Protein AF-A0A8H5DC99-F1 (afdb_monomer_lite)

Radius of gyration: 23.33 Å; chains: 1; bounding box: 38×25×88 Å

pLDDT: mean 70.54, std 20.9, range [32.28, 95.5]

Sequence (132 aa):
MADTEARRDQSKIQHGKSFYNVYEDYLVRIRQITKRNFSDNNLRVQKGDLQKANITSVPLNDEEGGYLATLDVFHTLHCINKVRKSYYSDYYHDPNPIADQQAHFDHCIDLLRQVIMCHGDVSLHTAEIGTL

Foldseek 3Di:
DDDDPDDPPPPVVVVVVVLVVCVVVLVVLLVVLVPDPLVVQKDFAAPVVCVVVVHDADWDPDPVIGGIWGFVLSVQSVVLNVVVCVVCVCVVPNDDPCPVCPSVSSVVSSVVNVVSVVVPGRDIGHDDPPPD

Secondary structure (DSSP, 8-state):
---------GGGGHHHHHHHHHHHHHHHHHHHHHSS-GGGGEEEE-HHHHHHTT---PBP-STT--EEEEEHHHHHHHHHHHHHHHHTHHHHHS--S-TTTHHHHHHHHHHHHHHHHHS---SEEEPP----

Structure (mmCIF, N/CA/C/O backbone):
data_AF-A0A8H5DC99-F1
#
_entry.id   AF-A0A8H5DC99-F1
#
loop_
_atom_site.group_PDB
_atom_site.id
_atom_site.type_symbol
_atom_site.label_atom_id
_atom_site.label_alt_id
_atom_site.label_comp_id
_atom_site.label_asym_id
_atom_site.label_entity_id
_atom_site.label_seq_id
_atom_site.pdbx_PDB_ins_code
_atom_site.Cartn_x
_atom_site.Cartn_y
_atom_site.Cartn_z
_atom_site.occupancy
_atom_site.B_iso_or_equiv
_atom_site.auth_seq_id
_atom_site.auth_comp_id
_atom_site.auth_asym_id
_atom_site.auth_atom_id
_atom_site.pdbx_PDB_model_num
ATOM 1 N N . MET A 1 1 ? 22.892 -5.587 -66.435 1.00 36.19 1 MET A N 1
ATOM 2 C CA . MET A 1 1 ? 23.408 -5.013 -65.176 1.00 36.19 1 MET A CA 1
ATOM 3 C C . MET A 1 1 ? 22.368 -3.987 -64.736 1.00 36.19 1 MET A C 1
ATOM 5 O O . MET A 1 1 ? 22.292 -2.965 -65.392 1.00 36.19 1 MET A O 1
ATOM 9 N N . ALA A 1 2 ? 21.378 -4.249 -63.870 1.00 32.28 2 ALA A N 1
ATOM 10 C CA . ALA A 1 2 ? 21.438 -4.814 -62.509 1.00 32.28 2 ALA A CA 1
ATOM 11 C C . ALA A 1 2 ? 22.631 -4.197 -61.746 1.00 32.28 2 ALA A C 1
ATOM 13 O O . ALA A 1 2 ? 23.750 -4.360 -62.215 1.00 32.28 2 ALA A O 1
ATOM 14 N N . ASP A 1 3 ? 22.497 -3.453 -60.646 1.00 32.34 3 ASP A N 1
ATOM 15 C CA . ASP A 1 3 ? 21.536 -3.635 -59.561 1.00 32.34 3 ASP A CA 1
ATOM 16 C C . ASP A 1 3 ? 21.465 -2.394 -58.634 1.00 32.34 3 ASP A C 1
ATOM 18 O O . ASP A 1 3 ? 22.466 -1.724 -58.391 1.00 32.34 3 ASP A O 1
ATOM 22 N N . THR A 1 4 ? 20.263 -2.141 -58.114 1.00 36.62 4 THR A N 1
ATOM 23 C CA . THR A 1 4 ? 19.929 -1.586 -56.783 1.00 36.62 4 THR A CA 1
ATOM 24 C C . THR A 1 4 ? 20.736 -0.426 -56.168 1.00 36.62 4 THR A C 1
ATOM 26 O O . THR A 1 4 ? 21.538 -0.626 -55.255 1.00 36.62 4 THR A O 1
ATOM 29 N N . GLU A 1 5 ? 20.319 0.816 -56.439 1.00 37.50 5 GLU A N 1
ATOM 30 C CA . GLU A 1 5 ? 20.206 1.810 -55.359 1.00 37.50 5 GLU A CA 1
ATOM 31 C C . GLU A 1 5 ? 18.965 1.452 -54.539 1.00 37.50 5 GLU A C 1
ATOM 33 O O . GLU A 1 5 ? 17.831 1.853 -54.816 1.00 37.50 5 GLU A O 1
ATOM 38 N N . ALA A 1 6 ? 19.186 0.581 -53.556 1.00 38.81 6 ALA A N 1
ATOM 39 C CA . ALA A 1 6 ? 18.186 0.202 -52.584 1.00 38.81 6 ALA A CA 1
ATOM 40 C C . ALA A 1 6 ? 17.640 1.466 -51.907 1.00 38.81 6 ALA A C 1
ATOM 42 O O . ALA A 1 6 ? 18.326 2.127 -51.122 1.00 38.81 6 ALA A O 1
ATOM 43 N N . ARG A 1 7 ? 16.369 1.764 -52.208 1.00 42.09 7 ARG A N 1
ATOM 44 C CA . ARG A 1 7 ? 15.436 2.459 -51.319 1.00 42.09 7 ARG A CA 1
ATOM 45 C C . ARG A 1 7 ? 15.809 2.113 -49.879 1.00 42.09 7 ARG A C 1
ATOM 47 O O . ARG A 1 7 ? 15.580 0.986 -49.442 1.00 42.09 7 ARG A O 1
ATOM 54 N N . ARG A 1 8 ? 16.390 3.068 -49.146 1.00 41.41 8 ARG A N 1
ATOM 55 C CA . ARG A 1 8 ? 16.463 2.974 -47.688 1.00 41.41 8 ARG A CA 1
ATOM 56 C C . ARG A 1 8 ? 15.031 2.969 -47.194 1.00 41.41 8 ARG A C 1
ATOM 58 O O . ARG A 1 8 ? 14.357 3.994 -47.163 1.00 41.41 8 ARG A O 1
ATOM 65 N N . ASP A 1 9 ? 14.590 1.759 -46.918 1.00 45.06 9 ASP A N 1
ATOM 66 C CA . ASP A 1 9 ? 13.320 1.395 -46.347 1.00 45.06 9 ASP A CA 1
ATOM 67 C C . ASP A 1 9 ? 12.993 2.298 -45.146 1.00 45.06 9 ASP A C 1
ATOM 69 O O . ASP A 1 9 ? 13.576 2.187 -44.064 1.00 45.06 9 ASP A O 1
ATOM 73 N N . GLN A 1 10 ? 12.065 3.233 -45.361 1.00 44.53 10 GLN A N 1
ATOM 74 C CA . GLN A 1 10 ? 11.546 4.123 -44.325 1.00 44.53 10 GLN A CA 1
ATOM 75 C C . GLN A 1 10 ? 10.737 3.360 -43.254 1.00 44.53 10 GLN A C 1
ATOM 77 O O . GLN A 1 10 ? 10.386 3.958 -42.236 1.00 44.53 10 GLN A O 1
ATOM 82 N N . SER A 1 11 ? 10.500 2.047 -43.407 1.00 35.03 11 SER A N 1
ATOM 83 C CA . SER A 1 11 ? 9.803 1.223 -42.408 1.00 35.03 11 SER A CA 1
ATOM 84 C C . SER A 1 11 ? 10.576 1.086 -41.086 1.00 35.03 11 SER A C 1
ATOM 86 O O . SER A 1 11 ? 9.974 0.897 -40.024 1.00 35.03 11 SER A O 1
ATOM 88 N N . LYS A 1 12 ? 11.907 1.264 -41.097 1.00 36.06 12 LYS A N 1
ATOM 89 C CA . LYS A 1 12 ? 12.732 1.129 -39.882 1.00 36.06 12 LYS A CA 1
ATOM 90 C C . LYS A 1 12 ? 12.779 2.383 -39.005 1.00 36.06 12 LYS A C 1
ATOM 92 O O . LYS A 1 12 ? 13.194 2.295 -37.856 1.00 36.06 12 LYS A O 1
ATOM 97 N N . ILE A 1 13 ? 12.298 3.533 -39.489 1.00 40.34 13 ILE A N 1
ATOM 98 C CA . ILE A 1 13 ? 12.251 4.789 -38.707 1.00 40.34 13 ILE A CA 1
ATOM 99 C C . ILE A 1 13 ? 10.901 4.945 -37.977 1.00 40.34 13 ILE A C 1
ATOM 101 O O . ILE A 1 13 ? 10.739 5.801 -37.108 1.00 40.34 13 ILE A O 1
ATOM 105 N N . GLN A 1 14 ? 9.919 4.088 -38.270 1.00 37.91 14 GLN A N 1
ATOM 106 C CA . GLN A 1 14 ? 8.589 4.180 -37.664 1.00 37.91 14 GLN A CA 1
ATOM 107 C C . GLN A 1 14 ? 8.502 3.526 -36.273 1.00 37.91 14 GLN A C 1
ATOM 109 O O . GLN A 1 14 ? 7.639 3.891 -35.478 1.00 37.91 14 GLN A O 1
ATOM 114 N N . HIS A 1 15 ? 9.449 2.648 -35.928 1.00 38.72 15 HIS A N 1
ATOM 115 C CA . HIS A 1 15 ? 9.492 1.987 -34.618 1.00 38.72 15 HIS A CA 1
ATOM 116 C C . HIS A 1 15 ? 10.057 2.890 -33.501 1.00 38.72 15 HIS A C 1
ATOM 118 O O . HIS A 1 15 ? 9.661 2.758 -32.348 1.00 38.72 15 HIS A O 1
ATOM 124 N N . GLY A 1 16 ? 10.912 3.869 -33.831 1.00 36.62 16 GLY A N 1
ATOM 125 C CA . GLY A 1 16 ? 11.490 4.803 -32.849 1.00 36.62 16 GLY A CA 1
ATOM 126 C C . GLY A 1 16 ? 10.589 5.991 -32.481 1.00 36.62 16 GLY A C 1
ATOM 127 O O . GLY A 1 16 ? 10.693 6.532 -31.385 1.00 36.62 16 GLY A O 1
ATOM 128 N N . LYS A 1 17 ? 9.663 6.385 -33.367 1.00 35.72 17 LYS A N 1
ATOM 129 C CA . LYS A 1 17 ? 8.721 7.496 -33.113 1.00 35.72 17 LYS A CA 1
ATOM 130 C C . LYS A 1 17 ? 7.496 7.074 -32.299 1.00 35.72 17 LYS A C 1
ATOM 132 O O . LYS A 1 17 ? 6.912 7.901 -31.608 1.00 35.72 17 LYS A O 1
ATOM 137 N N . SER A 1 18 ? 7.125 5.793 -32.348 1.00 42.94 18 SER A N 1
ATOM 138 C CA . SER A 1 18 ? 6.103 5.236 -31.456 1.00 42.94 18 SER A CA 1
ATOM 139 C C . SER A 1 18 ? 6.611 5.181 -30.012 1.00 42.94 18 SER A C 1
ATOM 141 O O . SER A 1 18 ? 5.893 5.589 -29.107 1.00 42.94 18 SER A O 1
ATOM 143 N N . PHE A 1 19 ? 7.875 4.797 -29.809 1.00 41.38 19 PHE A N 1
ATOM 144 C CA . PHE A 1 19 ? 8.483 4.684 -28.482 1.00 41.38 19 PHE A CA 1
ATOM 145 C C . PHE A 1 19 ? 8.531 6.023 -27.724 1.00 41.38 19 PHE A C 1
ATOM 147 O O . PHE A 1 19 ? 8.188 6.064 -26.549 1.00 41.38 19 PHE A O 1
ATOM 154 N N . TYR A 1 20 ? 8.862 7.130 -28.404 1.00 36.09 20 TYR A N 1
ATOM 155 C CA . TYR A 1 20 ? 8.891 8.474 -27.801 1.00 36.09 20 TYR A CA 1
ATOM 156 C C . TYR A 1 20 ? 7.500 8.981 -27.380 1.00 36.09 20 TYR A C 1
ATOM 158 O O . TYR A 1 20 ? 7.353 9.582 -26.320 1.00 36.09 20 TYR A O 1
ATOM 166 N N . ASN A 1 21 ? 6.464 8.694 -28.175 1.00 40.38 21 ASN A N 1
ATOM 167 C CA . ASN A 1 21 ? 5.084 9.062 -27.839 1.00 40.38 21 ASN A CA 1
ATOM 168 C C . ASN A 1 21 ? 4.517 8.207 -26.697 1.00 40.38 21 ASN A C 1
ATOM 170 O O . ASN A 1 21 ? 3.746 8.711 -25.885 1.00 40.38 21 ASN A O 1
ATOM 174 N N . VAL A 1 22 ? 4.925 6.934 -26.606 1.00 48.88 22 VAL A N 1
ATOM 175 C CA . VAL A 1 22 ? 4.635 6.095 -25.437 1.00 48.88 22 VAL A CA 1
ATOM 176 C C . VAL A 1 22 ? 5.348 6.660 -24.214 1.00 48.88 22 VAL A C 1
ATOM 178 O O . VAL A 1 22 ? 4.709 6.769 -23.182 1.00 48.88 22 VAL A O 1
ATOM 181 N N . TYR A 1 23 ? 6.609 7.090 -24.328 1.00 47.00 23 TYR A N 1
ATOM 182 C CA . TYR A 1 23 ? 7.388 7.646 -23.215 1.00 47.00 23 TYR A CA 1
ATOM 183 C C . TYR A 1 23 ? 6.766 8.913 -22.606 1.00 47.00 23 TYR A C 1
ATOM 185 O O . TYR A 1 23 ? 6.680 9.040 -21.388 1.00 47.00 23 TYR A O 1
ATOM 193 N N . GLU A 1 24 ? 6.278 9.840 -23.430 1.00 46.03 24 GLU A N 1
ATOM 194 C CA . GLU A 1 24 ? 5.614 11.057 -22.940 1.00 46.03 24 GLU A CA 1
ATOM 195 C C . GLU A 1 24 ? 4.262 10.759 -22.273 1.00 46.03 24 GLU A C 1
ATOM 197 O O . GLU A 1 24 ? 3.979 11.241 -21.174 1.00 46.03 24 GLU A O 1
ATOM 202 N N . ASP A 1 25 ? 3.441 9.894 -22.875 1.00 53.06 25 ASP A N 1
ATOM 203 C CA . ASP A 1 25 ? 2.163 9.461 -22.291 1.00 53.06 25 ASP A CA 1
ATOM 204 C C . ASP A 1 25 ? 2.373 8.633 -21.004 1.00 53.06 25 ASP A C 1
ATOM 206 O O . ASP A 1 25 ? 1.598 8.676 -20.045 1.00 53.06 25 ASP A O 1
ATOM 210 N N . TYR A 1 26 ? 3.494 7.925 -20.947 1.00 53.56 26 TYR A N 1
ATOM 211 C CA . TYR A 1 26 ? 3.971 7.147 -19.819 1.00 53.56 26 TYR A CA 1
ATOM 212 C C . TYR A 1 26 ? 4.412 8.035 -18.639 1.00 53.56 26 TYR A C 1
ATOM 214 O O . TYR A 1 26 ? 3.968 7.836 -17.502 1.00 53.56 26 TYR A O 1
ATOM 222 N N . LEU A 1 27 ? 5.191 9.091 -18.897 1.00 53.34 27 LEU A N 1
ATOM 223 C CA . LEU A 1 27 ? 5.571 10.086 -17.887 1.00 53.34 27 LEU A CA 1
ATOM 224 C C . LEU A 1 27 ? 4.339 10.801 -17.304 1.00 53.34 27 LEU A C 1
ATOM 226 O O . LEU A 1 27 ? 4.294 11.100 -16.106 1.00 53.34 27 LEU A O 1
ATOM 230 N N . VAL A 1 28 ? 3.299 11.032 -18.114 1.00 56.22 28 VAL A N 1
ATOM 231 C CA . VAL A 1 28 ? 2.011 11.583 -17.656 1.00 56.22 28 VAL A CA 1
ATOM 232 C C . VAL A 1 28 ? 1.278 10.625 -16.702 1.00 56.22 28 VAL A C 1
ATOM 234 O O . VAL A 1 28 ? 0.680 11.088 -15.725 1.00 56.22 28 VAL A O 1
ATOM 237 N N . ARG A 1 29 ? 1.358 9.304 -16.911 1.00 60.38 29 ARG A N 1
ATOM 238 C CA . ARG A 1 29 ? 0.753 8.287 -16.024 1.00 60.38 29 ARG A CA 1
ATOM 239 C C . ARG A 1 29 ? 1.528 8.098 -14.725 1.00 60.38 29 ARG A C 1
ATOM 241 O O . ARG A 1 29 ? 0.909 8.082 -13.662 1.00 60.38 29 ARG A O 1
ATOM 248 N N . ILE A 1 30 ? 2.863 8.084 -14.762 1.00 55.28 30 ILE A N 1
ATOM 249 C CA . ILE A 1 30 ? 3.678 8.115 -13.535 1.00 55.28 30 ILE A CA 1
ATOM 250 C C . ILE A 1 30 ? 3.317 9.331 -12.675 1.00 55.28 30 ILE A C 1
ATOM 252 O O . ILE A 1 30 ? 3.212 9.213 -11.451 1.00 55.28 30 ILE A O 1
ATOM 256 N N . ARG A 1 31 ? 3.069 10.500 -13.288 1.00 53.78 31 ARG A N 1
ATOM 257 C CA . ARG A 1 31 ? 2.641 11.698 -12.545 1.00 53.78 31 ARG A CA 1
ATOM 258 C C . ARG A 1 31 ? 1.329 11.498 -11.777 1.00 53.78 31 ARG A C 1
ATOM 260 O O . ARG A 1 31 ? 1.089 12.214 -10.805 1.00 53.78 31 ARG A O 1
ATOM 267 N N . GLN A 1 32 ? 0.476 10.542 -12.152 1.00 57.41 32 GLN A N 1
ATOM 268 C CA . GLN A 1 32 ? -0.725 10.221 -11.372 1.00 57.41 32 GLN A CA 1
ATOM 269 C C . GLN A 1 32 ? -0.370 9.595 -10.016 1.00 57.41 32 GLN A C 1
ATOM 271 O O . GLN A 1 32 ? -1.023 9.919 -9.026 1.00 57.41 32 GLN A O 1
ATOM 276 N N . ILE A 1 33 ? 0.710 8.803 -9.936 1.00 59.00 33 ILE A N 1
ATOM 277 C CA . ILE A 1 33 ? 1.266 8.330 -8.654 1.00 59.00 33 ILE A CA 1
ATOM 278 C C . ILE A 1 33 ? 1.762 9.521 -7.824 1.00 59.00 33 ILE A C 1
ATOM 280 O O . ILE A 1 33 ? 1.614 9.551 -6.607 1.00 59.00 33 ILE A O 1
ATOM 284 N N . THR A 1 34 ? 2.365 10.527 -8.464 1.00 53.38 34 THR A N 1
ATOM 285 C CA . THR A 1 34 ? 3.045 11.620 -7.751 1.00 53.38 34 THR A CA 1
ATOM 286 C C . THR A 1 34 ? 2.127 12.733 -7.263 1.00 53.38 34 THR A C 1
ATOM 288 O O . THR A 1 34 ? 2.539 13.496 -6.395 1.00 53.38 34 THR A O 1
ATOM 291 N N . LYS A 1 35 ? 0.925 12.875 -7.837 1.00 56.38 35 LYS A N 1
ATOM 292 C CA . LYS A 1 35 ? -0.005 13.971 -7.515 1.00 56.38 35 LYS A CA 1
ATOM 293 C C . LYS A 1 35 ? -0.846 13.730 -6.263 1.00 56.38 35 LYS A C 1
ATOM 295 O O . LYS A 1 35 ? -1.430 14.683 -5.759 1.00 56.38 35 LYS A O 1
ATOM 300 N N . ARG A 1 36 ? -0.941 12.489 -5.778 1.00 58.53 36 ARG A N 1
ATOM 301 C CA . ARG A 1 36 ? -1.715 12.172 -4.575 1.00 58.53 36 ARG A CA 1
ATOM 302 C C . ARG A 1 36 ? -0.800 12.109 -3.365 1.00 58.53 36 ARG A C 1
ATOM 304 O O . ARG A 1 36 ? 0.186 11.373 -3.355 1.00 58.53 36 ARG A O 1
ATOM 311 N N . ASN A 1 37 ? -1.144 12.886 -2.346 1.00 58.50 37 ASN A N 1
ATOM 312 C CA . ASN A 1 37 ? -0.532 12.745 -1.046 1.00 58.50 37 ASN A CA 1
ATOM 313 C C . ASN A 1 37 ? -1.155 11.517 -0.375 1.00 58.50 37 ASN A C 1
ATOM 315 O O . ASN A 1 37 ? -2.305 11.536 0.049 1.00 58.50 37 ASN A O 1
ATOM 319 N N . PHE A 1 38 ? -0.430 10.398 -0.364 1.00 61.03 38 PHE A N 1
ATOM 320 C CA . PHE A 1 38 ? -0.980 9.141 0.151 1.00 61.03 38 PHE A CA 1
ATOM 321 C C . PHE A 1 38 ? -1.309 9.196 1.651 1.00 61.03 38 PHE A C 1
ATOM 323 O O . PHE A 1 38 ? -2.112 8.384 2.100 1.00 61.03 38 PHE A O 1
ATOM 330 N N . SER A 1 39 ? -0.779 10.184 2.387 1.00 58.06 39 SER A N 1
ATOM 331 C CA . SER A 1 39 ? -1.161 10.471 3.777 1.00 58.06 39 SER A CA 1
ATOM 332 C C . SER A 1 39 ? -2.621 10.895 3.950 1.00 58.06 39 SER A C 1
ATOM 334 O O . SER A 1 39 ? -3.121 10.883 5.068 1.00 58.06 39 SER A O 1
ATOM 336 N N . ASP A 1 40 ? -3.311 11.259 2.869 1.00 68.75 40 ASP A N 1
ATOM 337 C CA . ASP A 1 40 ? -4.704 11.710 2.925 1.00 68.75 40 ASP A CA 1
ATOM 338 C C . ASP A 1 40 ? -5.692 10.525 2.993 1.00 68.75 40 ASP A C 1
ATOM 340 O O . ASP A 1 40 ? -6.896 10.731 3.100 1.00 68.75 40 ASP A O 1
ATOM 344 N N . ASN A 1 41 ? -5.199 9.277 2.953 1.00 79.56 41 ASN A N 1
ATOM 345 C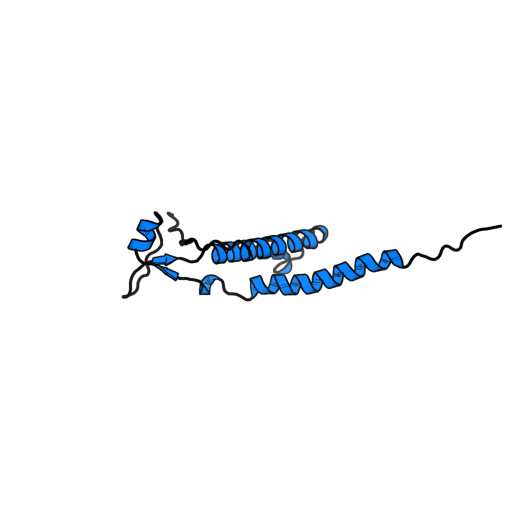 CA . ASN A 1 41 ? -6.011 8.052 3.034 1.00 79.56 41 ASN A CA 1
ATOM 346 C C . ASN A 1 41 ? -5.930 7.375 4.411 1.00 79.56 41 ASN A C 1
ATOM 348 O O . ASN A 1 41 ? -6.072 6.153 4.529 1.00 79.56 41 ASN A O 1
ATOM 352 N N . ASN A 1 42 ? -5.645 8.159 5.447 1.00 86.06 42 ASN A N 1
ATOM 353 C CA . ASN A 1 42 ? -5.634 7.681 6.819 1.00 86.06 42 ASN A CA 1
ATOM 354 C C . ASN A 1 42 ? -7.069 7.465 7.315 1.00 86.06 42 ASN A C 1
ATOM 356 O O . ASN A 1 42 ? -7.954 8.294 7.115 1.00 86.06 42 ASN A O 1
ATOM 360 N N . LEU A 1 43 ? -7.277 6.342 7.987 1.00 89.81 43 LEU A N 1
ATOM 361 C CA . LEU A 1 43 ? -8.527 5.910 8.587 1.00 89.81 43 LEU A CA 1
ATOM 362 C C . LEU A 1 43 ? -8.366 5.875 10.107 1.00 89.81 43 LEU A C 1
ATOM 364 O O . LEU A 1 43 ? -7.375 5.352 10.620 1.00 89.81 43 LEU A O 1
ATOM 368 N N . ARG A 1 44 ? -9.370 6.387 10.825 1.00 92.12 44 ARG A N 1
ATOM 369 C CA . ARG A 1 44 ? -9.553 6.098 12.251 1.00 92.12 44 ARG A CA 1
ATOM 370 C C . ARG A 1 44 ? -10.283 4.765 12.371 1.00 92.12 44 ARG A C 1
ATOM 372 O O . ARG A 1 44 ? -11.390 4.625 11.856 1.00 92.12 44 ARG A O 1
ATOM 379 N N . VAL A 1 45 ? -9.680 3.805 13.063 1.00 93.31 45 VAL A N 1
ATOM 380 C CA . VAL A 1 45 ? -10.270 2.486 13.324 1.00 93.31 45 VAL A CA 1
ATOM 381 C C . VAL A 1 45 ? -10.410 2.241 14.819 1.00 93.31 45 VAL A C 1
ATOM 383 O O . VAL A 1 45 ? -9.583 2.679 15.621 1.00 93.31 45 VAL A O 1
ATOM 386 N N . GLN A 1 46 ? -11.473 1.540 15.209 1.00 94.44 46 GLN A N 1
ATOM 387 C CA . GLN A 1 46 ? -11.729 1.250 16.613 1.00 94.44 46 GLN A CA 1
ATOM 388 C C . GLN A 1 46 ? -10.986 0.000 17.072 1.00 94.44 46 GLN A C 1
ATOM 390 O O . GLN A 1 46 ? -10.708 -0.916 16.296 1.00 94.44 46 GLN A O 1
ATOM 395 N N . LYS A 1 47 ? -10.719 -0.075 18.382 1.00 92.38 47 LYS A N 1
ATOM 396 C CA . LYS A 1 47 ? -10.037 -1.222 19.003 1.00 92.38 47 LYS A CA 1
ATOM 397 C C . LYS A 1 47 ? -10.682 -2.560 18.638 1.00 92.38 47 LYS A C 1
ATOM 399 O O . LYS A 1 47 ? -9.981 -3.533 18.386 1.00 92.38 47 LYS A O 1
ATOM 404 N N . GLY A 1 48 ? -12.016 -2.600 18.614 1.00 94.31 48 GLY A N 1
ATOM 405 C CA . GLY A 1 48 ? -12.770 -3.810 18.295 1.00 94.31 48 GLY A CA 1
ATOM 406 C C . GLY A 1 48 ? -12.540 -4.307 16.867 1.00 94.31 48 GLY A C 1
ATOM 407 O O . GLY A 1 48 ? -12.539 -5.513 16.646 1.00 94.31 48 GLY A O 1
ATOM 408 N N . ASP A 1 49 ? -12.300 -3.412 15.908 1.00 93.19 49 ASP A N 1
ATOM 409 C CA . ASP A 1 49 ? -12.054 -3.793 14.513 1.00 93.19 49 ASP A CA 1
ATOM 410 C C . ASP A 1 49 ? -10.637 -4.339 14.331 1.00 93.19 49 ASP A C 1
ATOM 412 O O . ASP A 1 49 ? -10.455 -5.379 13.700 1.00 93.19 49 ASP A O 1
ATOM 416 N N . LEU A 1 50 ? -9.653 -3.723 14.995 1.00 92.44 50 LEU A N 1
ATOM 417 C CA . LEU A 1 50 ? -8.286 -4.246 15.063 1.00 92.44 50 LEU A CA 1
ATOM 418 C C . LEU A 1 50 ? -8.236 -5.644 15.696 1.00 92.44 50 LEU A C 1
ATOM 420 O O . LEU A 1 50 ? -7.560 -6.535 15.188 1.00 92.44 50 LEU A O 1
ATOM 424 N N . GLN A 1 51 ? -9.004 -5.864 16.767 1.00 93.50 51 GLN A N 1
ATOM 425 C CA . GLN A 1 51 ? -9.102 -7.168 17.429 1.00 93.50 51 GLN A CA 1
ATOM 426 C C . GLN A 1 51 ? -9.711 -8.242 16.523 1.00 93.50 51 GLN A C 1
ATOM 428 O O . GLN A 1 51 ? -9.202 -9.358 16.485 1.00 93.50 51 GLN A O 1
ATOM 433 N N . LYS A 1 52 ? -10.768 -7.915 15.767 1.00 94.19 52 LYS A N 1
ATOM 434 C CA . LYS A 1 52 ? -11.370 -8.844 14.792 1.00 94.19 52 LYS A CA 1
ATOM 435 C C . LYS A 1 52 ? -10.393 -9.223 13.680 1.00 94.19 52 LYS A C 1
ATOM 437 O O . LYS A 1 52 ? -10.417 -10.359 13.222 1.00 94.19 52 LYS A O 1
ATOM 442 N N . ALA A 1 53 ? -9.555 -8.279 13.260 1.00 89.31 53 ALA A N 1
ATOM 443 C CA . ALA A 1 53 ? -8.531 -8.489 12.243 1.00 89.31 53 ALA A CA 1
ATOM 444 C C . ALA A 1 53 ? -7.20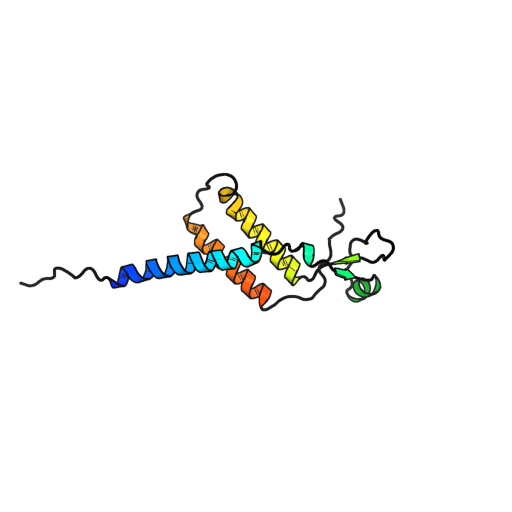6 -9.045 12.807 1.00 89.31 53 ALA A C 1
ATOM 446 O O . ALA A 1 53 ? -6.294 -9.321 12.036 1.00 89.31 53 ALA A O 1
ATOM 447 N N . ASN A 1 54 ? -7.101 -9.245 14.128 1.00 93.12 54 ASN A N 1
ATOM 448 C CA . ASN A 1 54 ? -5.892 -9.698 14.823 1.00 93.12 54 ASN A CA 1
ATOM 449 C C . ASN A 1 54 ? -4.632 -8.868 14.486 1.00 93.12 54 ASN A C 1
ATOM 451 O O . ASN A 1 54 ? -3.549 -9.411 14.273 1.00 93.12 54 ASN A O 1
ATOM 455 N N . ILE A 1 55 ? -4.788 -7.545 14.438 1.00 91.00 55 ILE A N 1
ATOM 456 C CA . ILE A 1 55 ? -3.722 -6.573 14.153 1.00 91.00 55 ILE A CA 1
ATOM 457 C C . ILE A 1 55 ? -3.670 -5.503 15.248 1.00 91.00 55 ILE A C 1
ATOM 459 O O . ILE A 1 55 ? -4.612 -5.329 16.023 1.00 91.00 55 ILE A O 1
ATOM 463 N N . THR A 1 56 ? -2.560 -4.773 15.329 1.00 91.00 56 THR A N 1
ATOM 464 C CA . THR A 1 56 ? -2.363 -3.661 16.269 1.00 91.00 56 THR A CA 1
ATOM 465 C C . THR A 1 56 ? -1.982 -2.400 15.512 1.00 91.00 56 THR A C 1
ATOM 467 O O . THR A 1 56 ? -1.535 -2.463 14.374 1.00 91.00 56 THR A O 1
ATOM 470 N N . SER A 1 57 ? -2.176 -1.236 16.130 1.00 90.56 57 SER A N 1
ATOM 471 C CA . SER A 1 57 ? -1.735 0.022 15.538 1.00 90.56 57 SER A CA 1
ATOM 472 C C . SER A 1 57 ? -1.454 1.085 16.595 1.00 90.56 57 SER A C 1
ATOM 474 O O . SER A 1 57 ? -1.732 0.893 17.782 1.00 90.56 57 SER A O 1
ATOM 476 N N . VAL A 1 58 ? -0.921 2.219 16.149 1.00 90.25 58 VAL A N 1
ATOM 477 C CA . VAL A 1 58 ? -0.680 3.416 16.954 1.00 90.25 58 VAL A CA 1
ATOM 478 C C . VAL A 1 58 ? -2.022 4.042 17.374 1.00 90.25 58 VAL A C 1
ATOM 480 O O . VAL A 1 58 ? -2.874 4.282 16.508 1.00 90.25 58 VAL A O 1
ATOM 483 N N . PRO A 1 59 ? -2.242 4.308 18.677 1.00 91.56 59 PRO A N 1
ATOM 484 C CA . PRO A 1 59 ? -3.435 5.004 19.143 1.00 91.56 59 PRO A CA 1
ATOM 485 C C . PRO A 1 59 ? -3.407 6.483 18.741 1.00 91.56 59 PRO A C 1
ATOM 487 O O . PRO A 1 59 ? -2.351 7.114 18.695 1.00 91.56 59 PRO A O 1
ATOM 490 N N . LEU A 1 60 ? -4.582 7.043 18.474 1.00 89.56 60 LEU A N 1
ATOM 491 C CA . LEU A 1 60 ? -4.759 8.472 18.240 1.00 89.56 60 LEU A CA 1
ATOM 492 C C . LEU A 1 60 ? -4.932 9.184 19.587 1.00 89.56 60 LEU A C 1
ATOM 494 O O . LEU A 1 60 ? -5.741 8.773 20.417 1.00 89.56 60 LEU A O 1
ATOM 498 N N . ASN A 1 61 ? -4.148 10.241 19.804 1.00 87.00 61 ASN A N 1
ATOM 499 C CA . ASN A 1 61 ? -4.097 10.990 21.063 1.00 87.00 61 ASN A CA 1
ATOM 500 C C . ASN A 1 61 ? -5.057 12.190 21.049 1.00 87.00 61 ASN A C 1
ATOM 502 O O . ASN A 1 61 ? -4.642 13.328 21.261 1.00 87.00 61 ASN A O 1
ATOM 506 N N . ASP A 1 62 ? -6.331 11.940 20.769 1.00 88.50 62 ASP A N 1
ATOM 507 C CA . ASP A 1 62 ? -7.401 12.937 20.824 1.00 88.50 62 ASP A CA 1
ATOM 508 C C . ASP A 1 62 ? -8.579 12.443 21.677 1.00 88.50 62 ASP A C 1
ATOM 510 O O . ASP A 1 62 ? -8.598 11.304 22.145 1.00 88.50 62 ASP A O 1
ATOM 514 N N . GLU A 1 63 ? -9.555 13.321 21.917 1.00 90.06 63 GLU A N 1
ATOM 515 C CA . GLU A 1 63 ? -10.732 13.022 22.747 1.00 90.06 63 GLU A CA 1
ATOM 516 C C . GLU A 1 63 ? -11.617 11.913 22.154 1.00 90.06 63 GLU A C 1
ATOM 518 O O . GLU A 1 63 ? -12.365 11.257 22.879 1.00 90.06 63 GLU A O 1
ATOM 523 N N . GLU A 1 64 ? -11.518 11.681 20.844 1.00 88.75 64 GLU A N 1
ATOM 524 C CA . GLU A 1 64 ? -12.290 10.669 20.119 1.00 88.75 64 GLU A CA 1
ATOM 525 C C . GLU A 1 64 ? -11.678 9.263 20.245 1.00 88.75 64 GLU A C 1
ATOM 527 O O . GLU A 1 64 ? -12.388 8.262 20.104 1.00 88.75 64 GLU A O 1
ATOM 532 N N . GLY A 1 65 ? -10.374 9.171 20.532 1.00 90.38 65 GLY A N 1
ATOM 533 C CA . GLY A 1 65 ? -9.643 7.917 20.698 1.00 90.38 65 GLY A CA 1
ATOM 534 C C . GLY A 1 65 ? -9.616 7.046 19.435 1.00 90.38 65 GLY A C 1
ATOM 535 O O . GLY A 1 65 ? -9.894 7.483 18.323 1.00 90.38 65 GLY A O 1
ATOM 536 N N . GLY A 1 66 ? -9.260 5.771 19.576 1.00 92.00 66 GLY A N 1
ATOM 537 C CA . GLY A 1 66 ? -9.109 4.863 18.433 1.00 92.00 66 GLY A CA 1
ATOM 538 C C . GLY A 1 66 ? -7.681 4.840 17.891 1.00 92.00 66 GLY A C 1
ATOM 539 O O . GLY A 1 66 ? -6.736 5.185 18.598 1.00 92.00 66 GLY A O 1
ATOM 540 N N . TYR A 1 67 ? -7.515 4.349 16.667 1.00 93.12 67 TYR A N 1
ATOM 541 C CA . TYR A 1 67 ? -6.216 3.950 16.131 1.00 93.12 67 TYR A CA 1
ATOM 542 C C . TYR A 1 67 ? -6.047 4.363 14.669 1.00 93.12 67 TYR A C 1
ATOM 544 O O . TYR A 1 67 ? -7.018 4.414 13.916 1.00 93.12 67 TYR A O 1
ATOM 552 N N . LEU A 1 68 ? -4.806 4.637 14.268 1.00 90.69 68 LEU A N 1
ATOM 553 C CA . LEU A 1 68 ? -4.461 5.009 12.897 1.00 90.69 68 LEU A CA 1
ATOM 554 C C . LEU A 1 68 ? -4.375 3.772 11.997 1.00 90.69 68 LEU A C 1
ATOM 556 O O . LEU A 1 68 ? -3.688 2.816 12.328 1.00 90.69 68 LEU A O 1
ATOM 560 N N . ALA A 1 69 ? -4.992 3.784 10.828 1.00 90.94 69 ALA A N 1
ATOM 561 C CA . ALA A 1 69 ? -4.768 2.778 9.790 1.00 90.94 69 ALA A CA 1
ATOM 562 C C . ALA A 1 69 ? -4.854 3.424 8.403 1.00 90.94 69 ALA A C 1
ATOM 564 O O . ALA A 1 69 ? -5.191 4.596 8.271 1.00 90.94 69 ALA A O 1
ATOM 565 N N . THR A 1 70 ? -4.566 2.670 7.354 1.00 90.31 70 THR A N 1
ATOM 566 C CA . THR A 1 70 ? -4.854 3.023 5.960 1.00 90.31 70 THR A CA 1
ATOM 567 C C . THR A 1 70 ? -5.277 1.764 5.204 1.00 90.31 70 THR A C 1
ATOM 569 O O . THR A 1 70 ? -5.147 0.664 5.736 1.00 90.31 70 THR A O 1
ATOM 572 N N . LEU A 1 71 ? -5.815 1.892 3.990 1.00 90.12 71 LEU A N 1
ATOM 573 C CA . LEU A 1 71 ? -6.043 0.707 3.156 1.00 90.12 71 LEU A CA 1
ATOM 574 C C . LEU A 1 71 ? -4.724 0.266 2.532 1.00 90.12 71 LEU A C 1
ATOM 576 O O . LEU A 1 71 ? -3.959 1.114 2.058 1.00 90.12 71 LEU A O 1
ATOM 580 N N . ASP A 1 72 ? -4.486 -1.043 2.482 1.00 91.38 72 ASP A N 1
ATOM 581 C CA . ASP A 1 72 ? -3.224 -1.575 1.969 1.00 91.38 72 ASP A CA 1
ATOM 582 C C . ASP A 1 72 ? -2.954 -1.125 0.529 1.00 91.38 72 ASP A C 1
ATOM 584 O O . ASP A 1 72 ? -1.861 -0.644 0.255 1.00 91.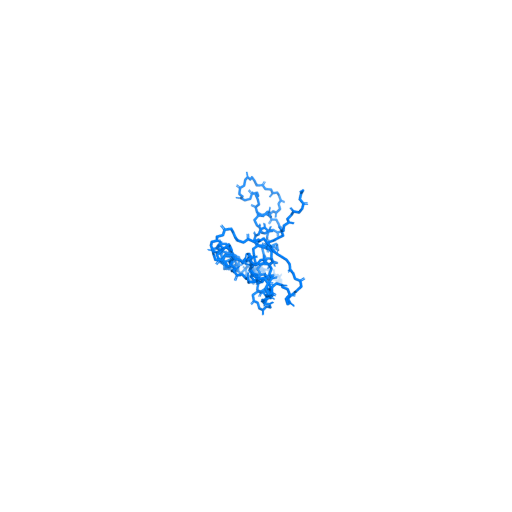38 72 ASP A O 1
ATOM 588 N N . VAL A 1 73 ? -3.972 -1.056 -0.341 1.00 90.69 73 VAL A N 1
ATOM 589 C CA . VAL A 1 73 ? -3.845 -0.485 -1.697 1.00 90.69 73 VAL A CA 1
ATOM 590 C C . VAL A 1 73 ? -3.178 0.898 -1.721 1.00 90.69 73 VAL A C 1
ATOM 592 O O . VAL A 1 73 ? -2.374 1.189 -2.610 1.00 90.69 73 VAL A O 1
ATOM 595 N N . PHE A 1 74 ? -3.465 1.770 -0.750 1.00 88.25 74 PHE A N 1
ATOM 596 C CA . PHE A 1 74 ? -2.845 3.093 -0.677 1.00 88.25 74 PHE A CA 1
ATOM 597 C C . PHE A 1 74 ? -1.423 3.030 -0.128 1.00 88.25 74 PHE A C 1
ATOM 599 O O . PHE A 1 74 ? -0.559 3.768 -0.610 1.00 88.25 74 PHE A O 1
ATOM 606 N N . HIS A 1 75 ? -1.156 2.134 0.823 1.00 89.12 75 HIS A N 1
ATOM 607 C CA . HIS A 1 75 ? 0.193 1.894 1.319 1.00 89.12 75 HIS A CA 1
ATOM 608 C C . HIS A 1 75 ? 1.098 1.289 0.233 1.00 89.12 75 HIS A C 1
ATOM 610 O O . HIS A 1 75 ? 2.199 1.789 -0.001 1.00 89.12 75 HIS A O 1
ATOM 616 N N . THR A 1 76 ? 0.627 0.297 -0.529 1.00 90.06 76 THR A N 1
ATOM 617 C CA . THR A 1 76 ? 1.384 -0.295 -1.641 1.00 90.06 76 THR A CA 1
ATOM 618 C C . THR A 1 76 ? 1.697 0.751 -2.716 1.00 90.06 76 THR A C 1
ATOM 620 O O . THR A 1 76 ? 2.832 0.836 -3.196 1.00 90.06 76 THR A O 1
ATOM 623 N N . LEU A 1 77 ? 0.723 1.606 -3.064 1.00 88.31 77 LEU A N 1
ATOM 624 C CA . LEU A 1 77 ? 0.930 2.715 -4.005 1.00 88.31 77 LEU A CA 1
ATOM 625 C C . LEU A 1 77 ? 1.921 3.768 -3.473 1.00 88.31 77 LEU A C 1
ATOM 627 O O . LEU A 1 77 ? 2.716 4.321 -4.241 1.00 88.31 77 LEU A O 1
ATOM 631 N N . HIS A 1 78 ? 1.918 4.037 -2.165 1.00 86.19 78 HIS A N 1
ATOM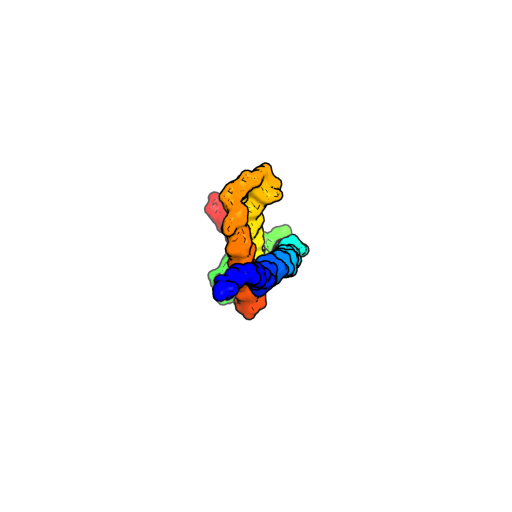 632 C CA . HIS A 1 78 ? 2.927 4.880 -1.526 1.00 86.19 78 HIS A CA 1
ATOM 633 C C . HIS A 1 78 ? 4.330 4.269 -1.655 1.00 86.19 78 HIS A C 1
ATOM 635 O O . HIS A 1 78 ? 5.268 4.958 -2.070 1.00 86.19 78 HIS A O 1
ATOM 641 N N . CYS A 1 79 ? 4.471 2.980 -1.342 1.00 85.88 79 CYS A N 1
ATOM 642 C CA . CYS A 1 79 ? 5.742 2.260 -1.366 1.00 85.88 79 CYS A CA 1
ATOM 643 C C . CYS A 1 79 ? 6.350 2.212 -2.767 1.00 85.88 79 CYS A C 1
ATOM 645 O O . CYS A 1 79 ? 7.519 2.560 -2.944 1.00 85.88 79 CYS A O 1
ATOM 647 N N . ILE A 1 80 ? 5.560 1.900 -3.796 1.00 88.06 80 ILE A N 1
ATOM 648 C CA . ILE A 1 80 ? 6.082 1.901 -5.166 1.00 88.06 80 ILE A CA 1
ATOM 649 C C . ILE A 1 80 ? 6.504 3.305 -5.631 1.00 88.06 80 ILE A C 1
ATOM 651 O O . ILE A 1 80 ? 7.497 3.456 -6.343 1.00 88.06 80 ILE A O 1
ATOM 655 N N . ASN A 1 81 ? 5.829 4.365 -5.169 1.00 82.69 81 ASN A N 1
ATOM 656 C CA . ASN A 1 81 ? 6.273 5.736 -5.428 1.00 82.69 81 ASN A CA 1
ATOM 657 C C . ASN A 1 81 ? 7.604 6.056 -4.733 1.00 82.69 81 ASN A C 1
ATOM 659 O O . ASN A 1 81 ? 8.408 6.809 -5.284 1.00 82.69 81 ASN A O 1
ATOM 663 N N . LYS A 1 82 ? 7.842 5.519 -3.528 1.00 80.75 82 LYS A N 1
ATOM 664 C CA . LYS A 1 82 ? 9.126 5.656 -2.825 1.00 80.75 82 LYS A CA 1
ATOM 665 C C . LYS A 1 82 ? 10.248 4.967 -3.599 1.00 80.75 82 LYS A C 1
ATOM 667 O O . LYS A 1 82 ? 11.253 5.624 -3.849 1.00 80.75 82 LYS A O 1
ATOM 672 N N . VAL A 1 83 ? 10.032 3.732 -4.059 1.00 83.81 83 VAL A N 1
ATOM 673 C CA . VAL A 1 83 ? 10.984 2.987 -4.909 1.00 83.81 83 VAL A CA 1
ATOM 674 C C . VAL A 1 83 ? 11.287 3.746 -6.200 1.00 83.81 83 VAL A C 1
ATOM 676 O O . VAL A 1 83 ? 12.444 3.918 -6.580 1.00 83.81 83 VAL A O 1
ATOM 679 N N . ARG A 1 84 ? 10.251 4.282 -6.854 1.00 83.06 84 ARG A N 1
ATOM 680 C CA . ARG A 1 84 ? 10.427 5.143 -8.024 1.00 83.06 84 ARG A CA 1
ATOM 681 C C . ARG A 1 84 ? 11.323 6.337 -7.680 1.00 83.06 84 ARG A C 1
ATOM 683 O O . ARG A 1 84 ? 12.325 6.564 -8.341 1.00 83.06 84 ARG A O 1
ATOM 690 N N . LYS A 1 85 ? 10.997 7.099 -6.630 1.00 75.56 85 LYS A N 1
ATOM 691 C CA . LYS A 1 85 ? 11.777 8.284 -6.228 1.00 75.56 85 LYS A CA 1
ATOM 692 C C . LYS A 1 85 ? 13.228 7.954 -5.866 1.00 75.56 85 LYS A C 1
ATOM 694 O O . LYS A 1 85 ? 14.089 8.756 -6.205 1.00 75.56 85 LYS A O 1
ATOM 699 N N . SER A 1 86 ? 13.505 6.816 -5.223 1.00 76.88 86 SER A N 1
ATOM 700 C CA . SER A 1 86 ? 14.881 6.406 -4.911 1.00 76.88 86 SER A CA 1
ATOM 701 C C . SER A 1 86 ? 15.679 6.067 -6.166 1.00 76.88 86 SER A C 1
ATOM 703 O O . SER A 1 86 ? 16.847 6.421 -6.245 1.00 76.88 86 SER A O 1
ATOM 705 N N . TYR A 1 87 ? 15.047 5.450 -7.169 1.00 73.50 87 TYR A N 1
ATOM 706 C CA . TYR A 1 87 ? 15.696 5.167 -8.451 1.00 73.50 87 TYR A CA 1
ATOM 707 C C . TYR A 1 87 ? 16.031 6.448 -9.237 1.00 73.50 87 TYR A C 1
ATOM 709 O O . TYR A 1 87 ? 17.092 6.551 -9.839 1.00 73.50 87 TYR A O 1
ATOM 717 N N . TYR A 1 88 ? 15.164 7.465 -9.179 1.00 68.25 88 TYR A N 1
ATOM 718 C CA . TYR A 1 88 ? 15.416 8.780 -9.786 1.00 68.25 88 TYR A CA 1
ATOM 719 C C . TYR A 1 88 ? 16.157 9.753 -8.859 1.00 68.25 88 TYR A C 1
ATOM 721 O O . TYR A 1 88 ? 16.162 10.947 -9.150 1.00 68.25 88 TYR A O 1
ATOM 729 N N . SER A 1 89 ? 16.765 9.299 -7.754 1.00 63.09 89 SER A N 1
ATOM 730 C CA . SER A 1 89 ? 17.444 10.189 -6.792 1.00 63.09 89 SER A CA 1
ATOM 731 C C . SER A 1 89 ? 18.464 11.109 -7.476 1.00 63.09 89 SER A C 1
ATOM 733 O O . SER A 1 89 ? 18.596 12.268 -7.100 1.00 63.09 89 SER A O 1
ATOM 735 N N . ASP A 1 90 ? 19.082 10.608 -8.542 1.00 58.56 90 ASP A N 1
ATOM 736 C CA . ASP A 1 90 ? 20.072 11.256 -9.401 1.00 58.56 90 ASP A CA 1
ATOM 737 C C . ASP A 1 90 ? 19.475 12.330 -10.328 1.00 58.56 90 ASP A C 1
ATOM 739 O O . ASP A 1 90 ? 19.986 13.442 -10.423 1.00 58.56 90 ASP A O 1
ATOM 743 N N . TYR A 1 91 ? 18.292 12.085 -10.903 1.00 55.91 91 TYR A N 1
ATOM 744 C CA . TYR A 1 91 ? 17.498 13.125 -11.582 1.00 55.91 91 TYR A CA 1
ATOM 745 C C . TYR A 1 91 ? 17.095 14.268 -10.624 1.00 55.91 91 TYR A C 1
ATOM 747 O O . TYR A 1 91 ? 16.751 15.362 -11.070 1.00 55.91 91 TYR A O 1
ATOM 755 N N . TYR A 1 92 ? 17.157 14.027 -9.310 1.00 55.06 92 TYR A N 1
ATOM 756 C CA . TYR A 1 92 ? 16.905 15.019 -8.271 1.00 55.06 92 TYR A CA 1
ATOM 757 C C . TYR A 1 92 ? 18.175 15.556 -7.576 1.00 55.06 92 TYR A C 1
ATOM 759 O O . TYR A 1 92 ? 18.041 16.567 -6.890 1.00 55.06 92 TYR A O 1
ATOM 767 N N . HIS A 1 93 ? 19.375 14.971 -7.760 1.00 48.81 93 HIS A N 1
ATOM 768 C CA . HIS A 1 93 ? 20.604 15.425 -7.076 1.00 48.81 93 HIS A CA 1
ATOM 769 C C . HIS A 1 93 ? 21.955 15.301 -7.838 1.00 48.81 93 HIS A C 1
ATOM 771 O O . HIS A 1 93 ? 22.842 16.065 -7.474 1.00 48.81 93 HIS A O 1
ATOM 777 N N . ASP A 1 94 ? 22.153 14.445 -8.858 1.00 47.16 94 ASP A N 1
ATOM 778 C CA . ASP A 1 94 ? 23.342 14.426 -9.766 1.00 47.16 94 ASP A CA 1
ATOM 779 C C . ASP A 1 94 ? 23.211 13.318 -10.852 1.00 47.16 94 ASP A C 1
ATOM 781 O O . ASP A 1 94 ? 22.618 12.290 -10.557 1.00 47.16 94 ASP A O 1
ATOM 785 N N . PRO A 1 95 ? 23.741 13.414 -12.090 1.00 53.03 95 PRO A N 1
ATOM 786 C CA . PRO A 1 95 ? 23.444 12.461 -13.166 1.00 53.03 95 PRO A CA 1
ATOM 787 C C . PRO A 1 95 ? 24.254 11.151 -13.061 1.00 53.03 95 PRO A C 1
ATOM 789 O O . PRO A 1 95 ? 25.464 11.125 -13.270 1.00 53.03 95 PRO A O 1
ATOM 792 N N . ASN A 1 96 ? 23.568 10.034 -12.806 1.00 55.50 96 ASN A N 1
ATOM 793 C CA . ASN A 1 96 ? 24.150 8.689 -12.667 1.00 55.50 96 ASN A CA 1
ATOM 794 C C . ASN A 1 96 ? 24.024 7.878 -13.988 1.00 55.50 96 ASN A C 1
ATOM 796 O O . ASN A 1 96 ? 23.068 8.078 -14.746 1.00 55.50 96 ASN A O 1
ATOM 800 N N . PRO A 1 97 ? 24.944 6.940 -14.297 1.00 51.62 97 PRO A N 1
ATOM 801 C CA . PRO A 1 97 ? 25.124 6.302 -15.603 1.00 51.62 97 PRO A CA 1
ATOM 802 C C . PRO A 1 97 ? 24.153 5.133 -15.884 1.00 51.62 97 PRO A C 1
ATOM 804 O O . PRO A 1 97 ? 24.527 4.141 -16.503 1.00 51.62 97 PRO A O 1
ATOM 807 N N . ILE A 1 98 ? 22.885 5.251 -15.470 1.00 57.12 98 ILE A N 1
ATOM 808 C CA . ILE A 1 98 ? 21.825 4.234 -15.666 1.00 57.12 98 ILE A CA 1
ATOM 809 C C . ILE A 1 98 ? 20.813 4.661 -16.752 1.00 57.12 98 ILE A C 1
ATOM 811 O O . ILE A 1 98 ? 19.664 4.224 -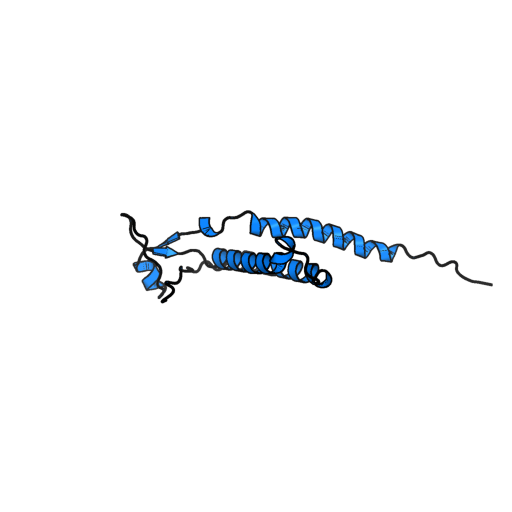16.766 1.00 57.12 98 ILE A O 1
ATOM 815 N N . ALA A 1 99 ? 21.207 5.537 -17.680 1.00 58.69 99 ALA A N 1
ATOM 816 C CA . ALA A 1 99 ? 20.308 6.042 -18.725 1.00 58.69 99 ALA A CA 1
ATOM 817 C C . ALA A 1 99 ? 19.676 4.911 -19.569 1.00 58.69 99 ALA A C 1
ATOM 819 O O . ALA A 1 99 ? 18.495 4.976 -19.904 1.00 58.69 99 ALA A O 1
ATOM 820 N N . ASP A 1 100 ? 20.416 3.823 -19.810 1.00 59.38 100 ASP A N 1
ATOM 821 C CA . ASP A 1 100 ? 19.973 2.718 -20.672 1.00 59.38 100 ASP A CA 1
ATOM 822 C C . ASP A 1 100 ? 18.903 1.804 -20.046 1.00 59.38 100 ASP A C 1
ATOM 824 O O . ASP A 1 100 ? 18.222 1.082 -20.774 1.00 59.38 100 ASP A O 1
ATOM 828 N N . GLN A 1 101 ? 18.700 1.830 -18.721 1.00 67.44 101 GLN A N 1
ATOM 829 C CA . GLN A 1 101 ? 17.650 1.026 -18.068 1.00 67.44 101 GLN A CA 1
ATOM 830 C C . GLN A 1 101 ? 16.458 1.847 -17.574 1.00 67.44 101 GLN A C 1
ATOM 832 O O . GLN A 1 101 ? 15.439 1.261 -17.204 1.00 67.44 101 GLN A O 1
ATOM 837 N N . GLN A 1 102 ? 16.535 3.182 -17.615 1.00 73.50 102 GLN A N 1
ATOM 838 C CA . GLN A 1 102 ? 15.456 4.073 -17.169 1.00 73.50 102 GLN A CA 1
ATOM 839 C C . GLN A 1 102 ? 14.106 3.700 -17.781 1.00 73.50 102 GLN A C 1
ATOM 841 O O . GLN A 1 102 ? 13.151 3.517 -17.039 1.00 73.50 102 GLN A O 1
ATOM 846 N N . ALA A 1 103 ? 14.062 3.460 -19.093 1.00 72.50 103 ALA A N 1
ATOM 847 C CA . ALA A 1 103 ? 12.857 3.056 -19.817 1.00 72.50 103 ALA A CA 1
ATOM 848 C C . ALA A 1 103 ? 12.198 1.779 -19.280 1.00 72.50 103 ALA A C 1
ATOM 850 O O . ALA A 1 103 ? 10.971 1.665 -19.252 1.00 72.50 103 ALA A O 1
ATOM 851 N N . HIS A 1 104 ? 13.012 0.806 -18.870 1.00 79.38 104 HIS A N 1
ATOM 852 C CA . HIS A 1 104 ? 12.525 -0.464 -18.349 1.00 79.38 104 HIS A CA 1
ATOM 853 C C . HIS A 1 104 ? 12.000 -0.304 -16.921 1.00 79.38 104 HIS A C 1
ATOM 855 O O . HIS A 1 104 ? 10.904 -0.772 -16.618 1.00 79.38 104 HIS A O 1
ATOM 861 N N . PHE A 1 105 ? 12.744 0.400 -16.061 1.00 80.12 105 PHE A N 1
ATOM 862 C CA . PHE A 1 105 ? 12.311 0.697 -14.693 1.00 80.12 105 PHE A CA 1
ATOM 863 C C . PHE A 1 105 ? 11.049 1.532 -14.654 1.00 80.12 105 PHE A C 1
ATOM 865 O O . PHE A 1 105 ? 10.167 1.244 -13.850 1.00 80.12 105 PHE A O 1
ATOM 872 N N . ASP A 1 106 ? 10.965 2.514 -15.547 1.00 77.88 106 ASP A N 1
ATOM 873 C CA . ASP A 1 106 ? 9.748 3.220 -15.871 1.00 77.88 106 ASP A CA 1
ATOM 874 C C . ASP A 1 106 ? 8.663 2.175 -16.146 1.00 77.88 106 ASP A C 1
ATOM 876 O O . ASP A 1 106 ? 7.893 1.877 -15.237 1.00 77.88 106 ASP A O 1
ATOM 880 N N . HIS A 1 107 ? 8.640 1.537 -17.317 1.00 80.88 107 HIS A N 1
ATOM 881 C CA . HIS A 1 107 ? 7.583 0.593 -17.700 1.00 80.88 107 HIS A CA 1
ATOM 882 C C . HIS A 1 107 ? 7.135 -0.375 -16.581 1.00 80.88 107 HIS A C 1
ATOM 884 O O . HIS A 1 107 ? 5.932 -0.550 -16.363 1.00 80.88 107 HIS A O 1
ATOM 890 N N . CYS A 1 108 ? 8.083 -0.954 -15.839 1.00 84.50 108 CYS A N 1
ATOM 891 C CA . CYS A 1 108 ? 7.813 -1.844 -14.712 1.00 84.50 108 CYS A CA 1
ATOM 892 C C . CYS A 1 108 ? 7.030 -1.171 -13.572 1.00 84.50 108 CYS A C 1
ATOM 894 O O . CYS A 1 108 ? 6.085 -1.761 -13.048 1.00 84.50 108 CYS A O 1
ATOM 896 N N . ILE A 1 109 ? 7.376 0.058 -13.188 1.00 86.75 109 ILE A N 1
ATOM 897 C CA . ILE A 1 109 ? 6.685 0.798 -12.125 1.00 86.75 109 ILE A CA 1
ATOM 898 C C . ILE A 1 109 ? 5.234 1.119 -12.510 1.00 86.75 109 ILE A C 1
ATOM 900 O O . ILE A 1 109 ? 4.343 0.995 -11.666 1.00 86.75 109 ILE A O 1
ATOM 904 N N . ASP A 1 110 ? 4.953 1.497 -13.761 1.00 84.38 110 ASP A N 1
ATOM 905 C CA . ASP A 1 110 ? 3.561 1.717 -14.186 1.00 84.38 110 ASP A CA 1
ATOM 906 C C . ASP A 1 110 ? 2.776 0.413 -14.295 1.00 84.38 110 ASP A C 1
ATOM 908 O O . ASP A 1 110 ? 1.615 0.385 -13.891 1.00 84.38 110 ASP A O 1
ATOM 912 N N . LEU A 1 111 ? 3.390 -0.673 -14.779 1.00 87.56 111 LEU A N 1
ATOM 913 C CA . LEU A 1 111 ? 2.739 -1.983 -14.804 1.00 87.56 111 LEU A CA 1
ATOM 914 C C . LEU A 1 111 ? 2.315 -2.399 -13.392 1.00 87.56 111 LEU A C 1
ATOM 916 O O . LEU A 1 111 ? 1.157 -2.747 -13.167 1.00 87.56 111 LEU A O 1
ATOM 920 N N . LEU A 1 112 ? 3.224 -2.300 -12.423 1.00 90.81 112 LEU A N 1
ATOM 921 C CA . LEU A 1 112 ? 2.924 -2.596 -11.026 1.00 90.81 112 LEU A CA 1
ATOM 922 C C . LEU A 1 112 ? 1.838 -1.666 -10.467 1.00 90.81 112 LEU A C 1
ATOM 924 O O . LEU A 1 112 ? 0.916 -2.144 -9.812 1.00 90.81 112 LEU A O 1
ATOM 928 N N . ARG A 1 113 ? 1.875 -0.359 -10.767 1.00 89.12 113 ARG A N 1
ATOM 929 C CA . ARG A 1 113 ? 0.794 0.574 -10.397 1.00 89.12 113 ARG A CA 1
ATOM 930 C C . ARG A 1 113 ? -0.555 0.115 -10.952 1.00 89.12 113 ARG A C 1
ATOM 932 O O . ARG A 1 113 ? -1.544 0.146 -10.224 1.00 89.12 113 ARG A O 1
ATOM 939 N N . GLN A 1 114 ? -0.617 -0.273 -12.226 1.00 87.75 114 GLN A N 1
ATOM 940 C CA . GLN A 1 114 ? -1.850 -0.756 -12.849 1.00 87.75 114 GLN A CA 1
ATOM 941 C C . GLN A 1 114 ? -2.361 -2.016 -12.148 1.00 87.75 114 GLN A C 1
ATOM 943 O O . GLN A 1 114 ? -3.529 -2.060 -11.776 1.00 87.75 114 GLN A O 1
ATOM 948 N N . VAL A 1 115 ? -1.485 -2.990 -11.887 1.00 92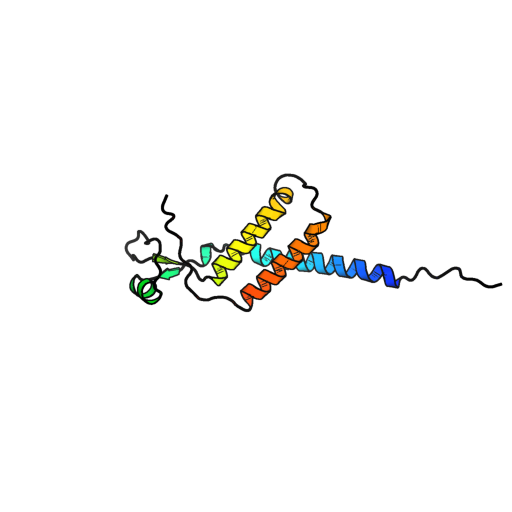.50 115 VAL A N 1
ATOM 949 C CA . VAL A 1 115 ? -1.835 -4.226 -11.168 1.00 92.50 115 VAL A CA 1
ATOM 950 C C . VAL A 1 115 ? -2.364 -3.918 -9.767 1.00 92.50 115 VAL A C 1
ATOM 952 O O . VAL A 1 115 ? -3.427 -4.416 -9.409 1.00 92.50 115 VAL A O 1
ATOM 955 N N . ILE A 1 116 ? -1.694 -3.045 -9.006 1.00 91.62 116 ILE A N 1
ATOM 956 C CA . ILE A 1 116 ? -2.145 -2.627 -7.668 1.00 91.62 116 ILE A CA 1
ATOM 957 C C . ILE A 1 116 ? -3.524 -1.961 -7.740 1.00 91.62 116 ILE A C 1
ATOM 959 O O . ILE A 1 116 ? -4.383 -2.229 -6.910 1.00 91.62 116 ILE A O 1
ATOM 963 N N . MET A 1 117 ? -3.773 -1.111 -8.739 1.00 86.94 117 MET A N 1
ATOM 964 C CA . MET A 1 117 ? -5.080 -0.465 -8.903 1.00 86.94 117 MET A CA 1
ATOM 965 C C . MET A 1 117 ? -6.182 -1.439 -9.345 1.00 86.94 117 MET A C 1
ATOM 967 O O . MET A 1 117 ? -7.338 -1.237 -8.984 1.00 86.94 117 MET A O 1
ATOM 971 N N . CYS A 1 118 ? -5.847 -2.479 -10.111 1.00 93.50 118 CYS A N 1
ATOM 972 C CA . CYS A 1 118 ? -6.790 -3.513 -10.542 1.00 93.50 118 CYS A CA 1
ATOM 973 C C . CYS A 1 118 ? -7.101 -4.536 -9.441 1.00 93.50 118 CYS A C 1
ATOM 975 O O . CYS A 1 118 ? -8.212 -5.056 -9.394 1.00 93.50 118 CYS A O 1
ATOM 977 N N . HIS A 1 119 ? -6.138 -4.811 -8.562 1.00 95.50 119 HIS A N 1
ATOM 978 C CA . HIS A 1 119 ? -6.227 -5.806 -7.491 1.00 95.50 119 HIS A CA 1
ATOM 979 C C . HIS A 1 119 ? -6.114 -5.168 -6.105 1.00 95.50 119 HIS A C 1
ATOM 981 O O . HIS A 1 119 ? -5.521 -5.755 -5.205 1.00 95.50 119 HIS A O 1
ATOM 987 N N . GLY A 1 120 ? -6.641 -3.952 -5.951 1.00 91.31 120 GLY A N 1
ATOM 988 C CA . GLY A 1 120 ? -6.467 -3.170 -4.732 1.00 91.31 120 GLY A CA 1
ATOM 989 C C . GLY A 1 120 ? -6.906 -3.938 -3.490 1.00 91.31 120 GLY A C 1
ATOM 990 O O . GLY A 1 120 ? -8.078 -4.295 -3.370 1.00 91.31 120 GLY A O 1
ATOM 991 N N . ASP A 1 121 ? -5.968 -4.165 -2.571 1.00 93.44 121 ASP A N 1
ATOM 992 C CA . ASP A 1 121 ? -6.267 -4.764 -1.278 1.00 93.44 121 ASP A CA 1
ATOM 993 C C . ASP A 1 121 ? -6.920 -3.723 -0.353 1.00 93.44 121 ASP A C 1
ATOM 995 O O . ASP A 1 121 ? -6.413 -2.618 -0.143 1.00 93.44 121 ASP A O 1
ATOM 999 N N . VAL A 1 122 ? -8.090 -4.083 0.169 1.00 92.88 122 VAL A N 1
ATOM 1000 C CA . VAL A 1 122 ? -8.906 -3.272 1.082 1.00 92.88 122 VAL A CA 1
ATOM 1001 C C . VAL A 1 122 ? -8.702 -3.664 2.547 1.00 92.88 122 VAL A C 1
ATOM 1003 O O . VAL A 1 122 ? -9.438 -3.197 3.418 1.00 92.88 122 VAL A O 1
ATOM 1006 N N . SER A 1 123 ? -7.727 -4.528 2.830 1.00 92.88 123 SER A N 1
ATOM 1007 C CA . SER A 1 123 ? -7.286 -4.834 4.183 1.00 92.88 123 SER A CA 1
ATOM 1008 C C . SER A 1 123 ? -6.715 -3.590 4.876 1.00 92.88 123 SER A C 1
ATOM 1010 O O . SER A 1 123 ? -6.311 -2.605 4.245 1.00 92.88 123 SER A O 1
ATOM 1012 N N . LEU A 1 124 ? -6.740 -3.613 6.209 1.00 91.94 124 LEU A N 1
ATOM 1013 C CA . LEU A 1 124 ? -6.179 -2.541 7.020 1.00 91.94 124 LEU A CA 1
ATOM 1014 C C . LEU A 1 124 ? -4.664 -2.701 7.095 1.00 91.94 124 LEU A C 1
ATOM 1016 O O . LEU A 1 124 ? -4.162 -3.664 7.668 1.00 91.94 124 LEU A O 1
ATOM 1020 N N . HIS A 1 125 ? -3.957 -1.702 6.587 1.00 90.81 125 HIS A N 1
ATOM 1021 C CA . HIS A 1 125 ? -2.538 -1.516 6.807 1.00 90.81 125 HIS A CA 1
ATOM 1022 C C . HIS A 1 125 ? -2.333 -0.562 7.986 1.00 90.81 125 HIS A C 1
ATOM 1024 O O . HIS A 1 125 ? -2.833 0.566 7.996 1.00 90.81 125 HIS A O 1
ATOM 1030 N N . THR A 1 126 ? -1.615 -1.006 9.007 1.00 88.06 126 THR A N 1
ATOM 1031 C CA . THR A 1 126 ? -1.422 -0.254 10.252 1.00 88.06 126 THR A CA 1
ATOM 1032 C C . THR A 1 126 ? -0.048 0.389 10.293 1.00 88.06 126 THR A C 1
ATOM 1034 O O . THR A 1 126 ? 0.919 -0.163 9.778 1.00 88.06 126 THR A O 1
ATOM 1037 N N . ALA A 1 127 ? 0.061 1.553 10.934 1.00 73.25 127 ALA A N 1
ATOM 1038 C CA . ALA A 1 127 ? 1.372 2.111 11.228 1.00 73.25 127 ALA A CA 1
ATOM 1039 C C . ALA A 1 127 ? 2.064 1.194 12.244 1.00 73.25 127 ALA A C 1
ATOM 1041 O O . ALA A 1 127 ? 1.540 0.979 13.340 1.00 73.25 127 ALA A O 1
ATOM 1042 N N . GLU A 1 128 ? 3.216 0.632 11.881 1.00 63.62 128 GLU A N 1
ATOM 1043 C CA . GLU A 1 128 ? 3.995 -0.166 12.820 1.00 63.62 128 GLU A CA 1
ATOM 1044 C C . GLU A 1 128 ? 4.445 0.720 13.987 1.00 63.62 128 GLU A C 1
ATOM 1046 O O . GLU A 1 128 ? 5.066 1.770 13.797 1.00 63.62 128 GLU A O 1
ATOM 1051 N N . ILE A 1 129 ? 4.153 0.286 15.217 1.00 52.34 129 ILE A N 1
ATOM 1052 C CA . ILE A 1 129 ? 4.882 0.762 16.390 1.00 52.34 129 ILE A CA 1
ATOM 1053 C C . ILE A 1 129 ? 6.264 0.128 16.260 1.00 52.34 129 ILE A C 1
ATOM 1055 O O . ILE A 1 129 ? 6.482 -0.991 16.723 1.00 52.34 129 ILE A O 1
ATOM 1059 N N . GLY A 1 130 ? 7.170 0.812 15.561 1.00 41.91 130 GLY A N 1
ATOM 1060 C CA . GLY A 1 130 ? 8.580 0.461 15.570 1.00 41.91 130 GLY A CA 1
ATOM 1061 C C . GLY A 1 130 ? 9.018 0.374 17.025 1.00 41.91 130 GLY A C 1
ATOM 1062 O O . GLY A 1 130 ? 9.098 1.384 17.720 1.00 41.91 130 GLY A O 1
ATOM 1063 N N . THR A 1 131 ? 9.218 -0.848 17.507 1.00 34.41 131 THR A N 1
ATOM 1064 C CA . THR A 1 131 ? 9.912 -1.101 18.762 1.00 34.41 131 THR A CA 1
ATOM 1065 C C . THR A 1 131 ? 11.371 -0.773 18.475 1.00 34.41 131 THR A C 1
ATOM 1067 O O . THR A 1 131 ? 12.098 -1.585 17.909 1.00 34.41 131 THR A O 1
ATOM 1070 N N . LEU A 1 132 ? 11.748 0.471 18.770 1.00 35.19 132 LEU A N 1
ATOM 1071 C CA . LEU A 1 132 ? 13.128 0.858 19.042 1.00 35.19 132 LEU A CA 1
ATOM 1072 C C . LEU A 1 132 ? 13.349 0.800 20.552 1.00 35.19 132 LEU A C 1
ATOM 1074 O O . LEU A 1 132 ? 12.444 1.262 21.287 1.00 35.19 132 LEU A O 1
#